Protein AF-A0A2V3TRD3-F1 (afdb_monomer_lite)

Radius of gyration: 13.04 Å; chains: 1; bounding b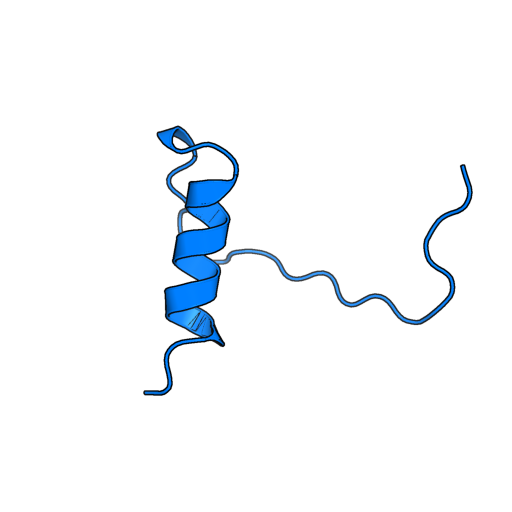ox: 25×22×30 Å

pLDDT: mean 87.22, std 11.22, range [56.25, 96.56]

Sequence (38 aa):
MIGPSGIVRVLVATKPVDFRKGADGLAALVRETMVSPR

InterPro domains:
  IPR008878 Transposase IS66, Orf2 [PF05717] (9-34)

Structure (mmCIF, N/CA/C/O backbone):
data_AF-A0A2V3TRD3-F1
#
_entry.id   AF-A0A2V3TRD3-F1
#
loop_
_atom_site.group_PDB
_atom_site.id
_atom_site.type_symbol
_atom_site.label_atom_id
_atom_site.label_alt_id
_atom_site.label_comp_id
_atom_site.label_asym_id
_atom_site.label_entity_id
_atom_site.label_seq_id
_atom_site.pdbx_PDB_ins_code
_atom_site.Cartn_x
_atom_site.Cartn_y
_atom_site.Cartn_z
_atom_site.occupancy
_atom_site.B_iso_or_equiv
_atom_site.auth_seq_id
_atom_site.auth_comp_id
_atom_si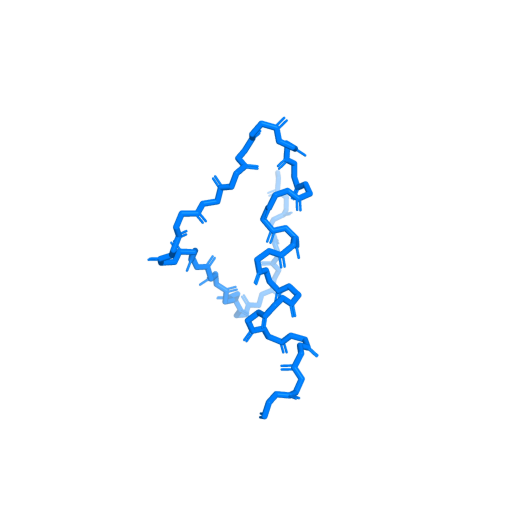te.auth_asym_id
_atom_site.auth_atom_id
_atom_site.pdbx_PDB_model_num
ATOM 1 N N . MET A 1 1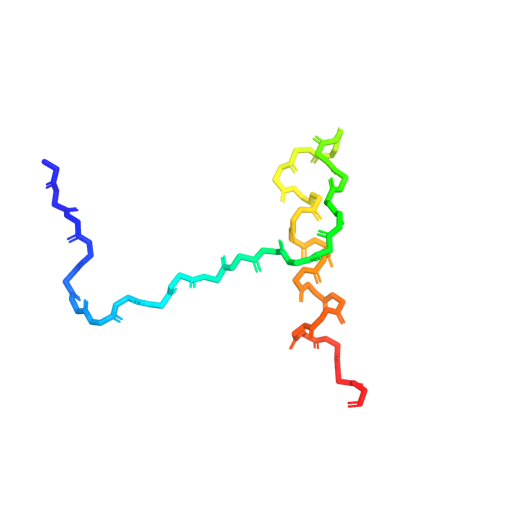 ? 11.556 -1.583 -21.308 1.00 56.91 1 MET A N 1
ATOM 2 C CA . MET A 1 1 ? 10.785 -1.918 -20.093 1.00 56.91 1 MET A CA 1
ATOM 3 C C . MET A 1 1 ? 9.867 -3.079 -20.441 1.00 56.91 1 MET A C 1
ATOM 5 O O . MET A 1 1 ? 9.022 -2.902 -21.305 1.00 56.91 1 MET A O 1
ATOM 9 N N . ILE A 1 2 ? 10.091 -4.267 -19.873 1.00 77.06 2 ILE A N 1
ATOM 10 C CA . ILE A 1 2 ? 9.212 -5.432 -20.064 1.00 77.06 2 ILE A CA 1
ATOM 11 C C . ILE A 1 2 ? 8.211 -5.411 -18.905 1.00 77.06 2 ILE A C 1
ATOM 13 O O . ILE A 1 2 ? 8.609 -5.557 -17.753 1.00 77.06 2 ILE A O 1
ATOM 17 N N . GLY A 1 3 ? 6.943 -5.122 -19.202 1.00 76.06 3 GLY A N 1
ATOM 18 C CA . GLY A 1 3 ? 5.851 -5.168 -18.227 1.00 76.06 3 GLY A CA 1
ATOM 19 C C . GLY A 1 3 ? 5.327 -6.595 -18.027 1.00 76.06 3 GLY A C 1
ATOM 20 O O . GLY A 1 3 ? 5.621 -7.465 -18.849 1.00 76.06 3 GLY A O 1
ATOM 21 N N . PRO A 1 4 ? 4.562 -6.853 -16.952 1.00 78.00 4 PRO A N 1
ATOM 22 C CA . PRO A 1 4 ? 4.031 -8.182 -16.658 1.00 78.00 4 PRO A CA 1
ATOM 23 C C . PRO A 1 4 ? 3.179 -8.707 -17.824 1.00 78.00 4 PRO A C 1
ATOM 25 O O . PRO A 1 4 ? 2.294 -8.011 -18.320 1.00 78.00 4 PRO A O 1
ATOM 28 N N . SER A 1 5 ? 3.447 -9.938 -18.263 1.00 79.50 5 SER A N 1
ATOM 29 C CA . SER A 1 5 ? 2.648 -10.648 -19.262 1.00 79.50 5 SER A CA 1
ATOM 30 C C . SER A 1 5 ? 1.452 -11.340 -18.589 1.00 79.50 5 SER A C 1
ATOM 32 O O . SER A 1 5 ? 1.633 -12.174 -17.706 1.00 79.50 5 SER A O 1
ATOM 34 N N . GLY A 1 6 ? 0.220 -10.996 -18.990 1.00 83.25 6 GLY A N 1
ATOM 35 C CA . GLY A 1 6 ? -1.022 -11.624 -18.503 1.00 83.25 6 GLY A CA 1
ATOM 36 C C . GLY A 1 6 ? -2.110 -10.635 -18.057 1.00 83.25 6 GLY A C 1
ATOM 37 O O . GLY A 1 6 ? -1.956 -9.422 -18.181 1.00 83.25 6 GLY A O 1
ATOM 38 N N . ILE A 1 7 ? -3.233 -11.157 -17.543 1.00 85.62 7 ILE A N 1
ATOM 39 C CA . ILE A 1 7 ? -4.325 -10.337 -16.990 1.00 85.62 7 ILE A CA 1
ATOM 40 C C . ILE A 1 7 ? -3.889 -9.792 -15.628 1.00 85.62 7 ILE A C 1
ATOM 42 O O . ILE A 1 7 ? -3.748 -10.541 -14.662 1.00 85.62 7 ILE A O 1
ATOM 46 N N . VAL A 1 8 ? -3.708 -8.477 -15.546 1.00 87.00 8 VAL A N 1
ATOM 47 C CA . VAL A 1 8 ? -3.376 -7.777 -14.302 1.00 87.00 8 VAL A CA 1
ATOM 48 C C . VAL A 1 8 ? -4.653 -7.246 -13.658 1.00 87.00 8 VAL A C 1
ATOM 50 O O . VAL A 1 8 ? -5.479 -6.618 -14.318 1.00 87.00 8 VAL A O 1
ATOM 53 N N . ARG A 1 9 ? -4.802 -7.456 -12.346 1.00 85.44 9 ARG A N 1
ATOM 54 C CA . ARG A 1 9 ? -5.829 -6.793 -11.532 1.00 85.44 9 ARG A CA 1
ATOM 55 C C . ARG A 1 9 ? -5.171 -5.712 -10.692 1.00 85.44 9 ARG A C 1
ATOM 57 O O . ARG A 1 9 ? -4.337 -6.008 -9.843 1.00 85.44 9 ARG A O 1
ATOM 64 N N . VAL A 1 10 ? -5.570 -4.468 -10.928 1.00 88.88 10 VAL A N 1
ATOM 65 C CA . VAL A 1 10 ? -5.157 -3.320 -10.120 1.00 88.88 10 VAL A CA 1
ATOM 66 C C . VAL A 1 10 ? -6.261 -3.026 -9.113 1.00 88.88 10 VAL A C 1
ATOM 68 O O . VAL A 1 10 ? -7.434 -2.950 -9.474 1.00 88.88 10 VAL A O 1
ATOM 71 N N . LEU A 1 11 ? -5.884 -2.893 -7.845 1.00 90.06 11 LEU A N 1
ATOM 72 C CA . LEU A 1 11 ? -6.791 -2.582 -6.744 1.00 90.06 11 LEU A CA 1
ATOM 73 C C . LEU A 1 11 ? -6.451 -1.192 -6.206 1.00 90.06 11 LEU A C 1
ATOM 75 O O . LEU A 1 11 ? -5.279 -0.833 -6.107 1.00 90.06 11 LEU A O 1
ATOM 79 N N . VAL A 1 12 ? -7.479 -0.418 -5.862 1.00 92.12 12 VAL A N 1
ATOM 80 C CA . VAL A 1 12 ? -7.348 0.953 -5.352 1.00 92.12 12 VAL A CA 1
ATOM 81 C C . VAL A 1 12 ? -7.977 1.028 -3.967 1.00 92.12 12 VAL A C 1
ATOM 83 O O . VAL A 1 12 ? -9.064 0.494 -3.743 1.00 92.12 12 VAL A O 1
ATOM 86 N N . ALA A 1 13 ? -7.297 1.692 -3.032 1.00 94.25 13 ALA A N 1
ATOM 87 C CA . ALA A 1 13 ? -7.850 1.953 -1.711 1.00 94.25 13 ALA A CA 1
ATOM 88 C C . ALA A 1 13 ? -9.013 2.953 -1.814 1.00 94.25 13 ALA A C 1
ATOM 90 O O . ALA A 1 13 ? -8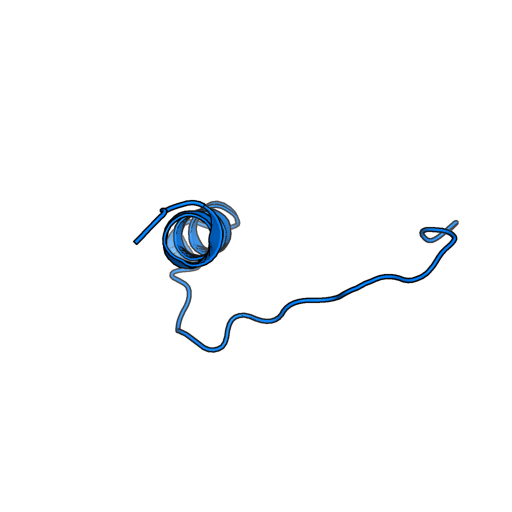.838 4.076 -2.274 1.00 94.25 13 ALA A O 1
ATOM 91 N N . THR A 1 14 ? -10.198 2.552 -1.356 1.00 94.50 14 THR A N 1
ATOM 92 C CA . THR A 1 14 ? -11.390 3.417 -1.262 1.00 94.50 14 THR A CA 1
ATOM 93 C C . THR A 1 14 ? -11.550 4.055 0.121 1.00 94.50 14 THR A C 1
ATOM 95 O O . THR A 1 14 ? -12.500 4.794 0.365 1.00 94.50 14 THR A O 1
ATOM 98 N N . LYS A 1 15 ? -10.613 3.770 1.034 1.00 92.56 15 LYS A N 1
ATOM 99 C CA . LYS A 1 15 ? -10.512 4.340 2.381 1.00 92.56 15 LYS A CA 1
ATOM 100 C C . LYS A 1 15 ? -9.195 5.115 2.511 1.00 92.56 15 LYS A C 1
ATOM 102 O O . LYS A 1 15 ? -8.230 4.752 1.835 1.00 92.56 15 LYS A O 1
ATOM 107 N N . PRO A 1 16 ? -9.125 6.140 3.378 1.00 94.94 16 PRO A N 1
ATOM 108 C CA . PRO A 1 16 ? -7.888 6.875 3.621 1.00 94.94 16 PRO A CA 1
ATOM 109 C C . PRO A 1 16 ? -6.728 5.961 4.037 1.00 94.94 16 PRO A C 1
ATOM 111 O O . PRO A 1 16 ? -6.909 5.037 4.829 1.00 94.94 16 PRO A O 1
ATOM 114 N N . VAL A 1 17 ? -5.531 6.252 3.527 1.00 96.56 17 VAL A N 1
ATOM 115 C CA . VAL A 1 17 ? -4.279 5.560 3.864 1.00 96.56 17 VAL A CA 1
ATOM 116 C C . VAL A 1 17 ? -3.352 6.549 4.566 1.00 96.56 17 VAL A C 1
ATOM 118 O O . VAL A 1 17 ? -3.133 7.654 4.071 1.00 96.56 17 VAL A O 1
ATOM 121 N N . ASP A 1 18 ? -2.789 6.159 5.711 1.00 95.38 18 ASP A N 1
ATOM 122 C CA . ASP A 1 18 ? -1.806 6.990 6.414 1.00 95.38 18 ASP A CA 1
ATOM 123 C C . ASP A 1 18 ? -0.421 6.872 5.765 1.00 95.38 18 ASP A C 1
ATOM 125 O O . ASP A 1 18 ? 0.411 6.050 6.154 1.00 95.38 18 ASP A O 1
ATOM 129 N N . PHE A 1 19 ? -0.168 7.720 4.770 1.00 95.44 19 PHE A N 1
ATOM 130 C CA . PHE A 1 19 ? 1.107 7.759 4.053 1.00 95.44 19 PHE A CA 1
ATOM 131 C C . PHE A 1 19 ? 2.265 8.368 4.849 1.00 95.44 19 PHE A C 1
ATOM 133 O O . PHE A 1 19 ? 3.405 8.278 4.398 1.00 95.44 19 PHE A O 1
ATOM 140 N N . ARG A 1 20 ? 2.042 8.905 6.060 1.00 96.44 20 ARG A N 1
ATOM 141 C CA . ARG A 1 20 ? 3.157 9.292 6.950 1.00 96.44 20 ARG A CA 1
ATOM 142 C C . ARG A 1 20 ? 4.018 8.082 7.335 1.00 96.44 20 ARG A C 1
ATOM 144 O O . ARG A 1 20 ? 5.161 8.254 7.739 1.00 96.44 20 ARG A O 1
ATOM 151 N N . LYS A 1 21 ? 3.478 6.866 7.173 1.00 95.12 21 LYS A N 1
ATOM 152 C CA . LYS A 1 21 ? 4.163 5.576 7.353 1.00 95.12 21 LYS A CA 1
ATOM 153 C C . LYS A 1 21 ? 4.797 5.031 6.062 1.00 95.12 21 LYS A C 1
ATOM 155 O O . LYS A 1 21 ? 5.250 3.893 6.041 1.00 95.12 21 LYS A O 1
ATOM 160 N N . GLY A 1 22 ? 4.792 5.789 4.965 1.00 94.25 22 GLY A N 1
ATOM 161 C CA . GLY A 1 22 ? 5.269 5.309 3.666 1.00 94.25 22 GLY A CA 1
ATOM 162 C C . GLY A 1 22 ? 4.452 4.121 3.137 1.00 94.25 22 GLY A C 1
ATOM 163 O O . GLY A 1 22 ? 3.231 4.073 3.298 1.00 94.25 22 GLY A O 1
ATOM 164 N N . ALA A 1 23 ? 5.125 3.155 2.503 1.00 95.56 23 ALA A N 1
ATOM 165 C CA . ALA A 1 23 ? 4.488 1.969 1.916 1.00 95.56 23 ALA A CA 1
ATOM 166 C C . ALA A 1 23 ? 3.735 1.107 2.950 1.00 95.56 23 ALA A C 1
ATOM 168 O O . ALA A 1 23 ? 2.722 0.480 2.623 1.00 95.56 23 ALA A O 1
ATOM 169 N N . ASP A 1 24 ? 4.173 1.136 4.210 1.00 96.19 24 ASP A N 1
ATOM 170 C CA . ASP A 1 24 ? 3.561 0.361 5.289 1.00 96.19 24 ASP A CA 1
ATOM 171 C C . ASP A 1 24 ? 2.135 0.817 5.610 1.00 96.19 24 ASP A C 1
ATOM 173 O O . ASP A 1 24 ? 1.313 0.012 6.053 1.00 96.19 24 ASP 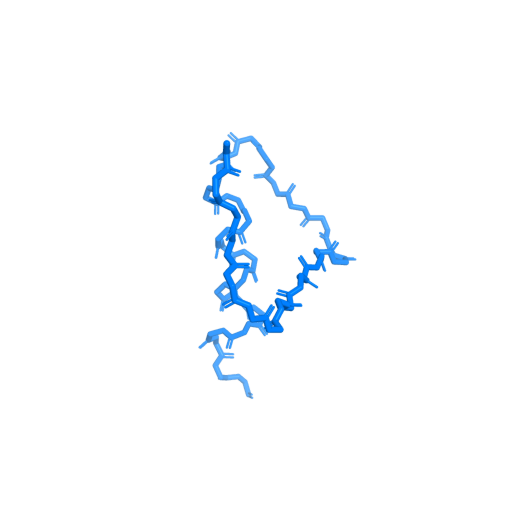A O 1
ATOM 177 N N . GLY A 1 25 ? 1.802 2.084 5.337 1.00 96.38 25 GLY A N 1
ATOM 178 C CA . GLY A 1 25 ? 0.446 2.604 5.506 1.00 96.38 25 GLY A CA 1
ATOM 179 C C . GLY A 1 25 ? -0.574 1.844 4.655 1.00 96.38 25 GLY A C 1
ATOM 180 O O . GLY A 1 25 ? -1.624 1.437 5.155 1.00 96.38 25 GLY A O 1
ATOM 181 N N . LEU A 1 26 ? -0.248 1.594 3.382 1.00 95.94 26 LEU A N 1
ATOM 182 C CA . LEU A 1 26 ? -1.112 0.829 2.480 1.00 95.94 26 LEU A CA 1
ATOM 183 C C . LEU A 1 26 ? -1.133 -0.656 2.865 1.00 95.94 26 LEU A C 1
ATOM 185 O O . LEU A 1 26 ? -2.197 -1.275 2.876 1.00 95.94 26 LEU A O 1
ATOM 189 N N . ALA A 1 27 ? 0.022 -1.220 3.227 1.00 94.94 27 ALA A N 1
ATOM 190 C CA . ALA A 1 27 ? 0.122 -2.617 3.642 1.00 94.94 27 ALA A CA 1
ATOM 191 C C . ALA A 1 27 ? -0.729 -2.921 4.889 1.00 94.94 27 ALA A C 1
ATOM 193 O O . ALA A 1 27 ? -1.319 -3.998 4.986 1.00 94.94 27 ALA A O 1
ATOM 194 N N . ALA A 1 28 ? -0.821 -1.980 5.833 1.00 95.00 28 ALA A N 1
ATOM 1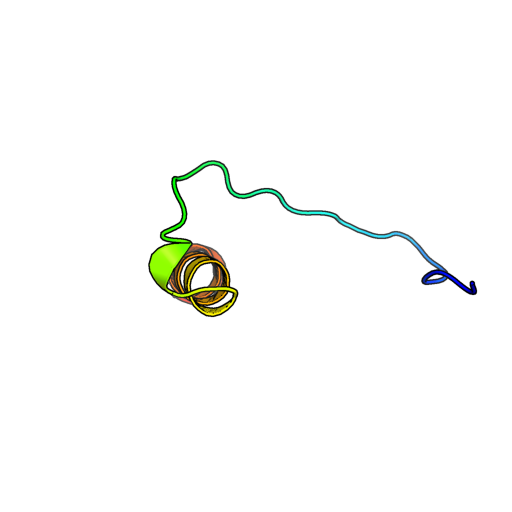95 C CA . ALA A 1 28 ? -1.686 -2.101 7.003 1.00 95.00 28 ALA A CA 1
ATOM 196 C C . ALA A 1 28 ? -3.175 -2.157 6.617 1.00 95.00 28 ALA A C 1
ATOM 198 O O . ALA A 1 28 ? -3.886 -3.052 7.076 1.00 95.00 28 ALA A O 1
ATOM 199 N N . LEU A 1 29 ? -3.628 -1.269 5.722 1.00 94.19 29 LEU A N 1
ATOM 200 C CA . LEU A 1 29 ? -5.015 -1.264 5.247 1.00 94.19 29 LEU A CA 1
ATOM 201 C C . LEU A 1 29 ? -5.371 -2.564 4.509 1.00 94.19 29 LEU A C 1
ATOM 203 O O . LEU A 1 29 ? -6.451 -3.118 4.710 1.00 94.19 29 LEU A O 1
ATOM 207 N N . VAL A 1 30 ? -4.464 -3.085 3.679 1.00 94.00 30 VAL A N 1
ATOM 208 C CA . VAL A 1 30 ? -4.656 -4.372 2.984 1.00 94.00 30 VAL A CA 1
ATOM 209 C C . VAL A 1 30 ? -4.787 -5.519 3.985 1.00 94.00 30 VAL A C 1
ATOM 211 O O . VAL A 1 30 ? -5.683 -6.351 3.850 1.00 94.00 30 VAL A O 1
ATOM 214 N N . ARG A 1 31 ? -3.938 -5.556 5.020 1.00 93.38 31 ARG A N 1
ATOM 215 C CA . ARG A 1 31 ? -4.020 -6.585 6.065 1.00 93.38 31 ARG A CA 1
ATOM 216 C C . ARG A 1 31 ? -5.368 -6.571 6.781 1.00 93.38 31 ARG A C 1
ATOM 218 O O . ARG A 1 31 ? -5.970 -7.627 6.943 1.00 93.38 31 ARG A O 1
ATOM 225 N N . GLU A 1 32 ? -5.857 -5.393 7.154 1.00 91.38 32 GLU A N 1
ATOM 226 C CA . GLU A 1 32 ? -7.155 -5.245 7.821 1.00 91.38 32 GLU A CA 1
ATOM 227 C C . GLU A 1 32 ? -8.329 -5.665 6.922 1.00 91.38 32 GLU A C 1
ATOM 229 O O . GLU A 1 32 ? -9.284 -6.272 7.395 1.00 91.38 32 GLU A O 1
ATOM 234 N N . THR A 1 33 ? -8.270 -5.336 5.629 1.00 89.44 33 THR A N 1
ATOM 235 C CA . THR A 1 33 ? -9.410 -5.488 4.709 1.00 89.44 33 THR A CA 1
ATOM 236 C C . THR A 1 33 ? -9.461 -6.814 3.955 1.00 89.44 33 THR A C 1
ATOM 238 O O . THR A 1 33 ? -10.547 -7.214 3.548 1.00 89.44 33 THR A O 1
ATOM 241 N N . MET A 1 34 ? -8.322 -7.478 3.734 1.00 86.50 34 MET A N 1
ATOM 242 C CA . MET A 1 34 ? -8.231 -8.681 2.888 1.00 86.50 34 MET A CA 1
ATOM 243 C C . MET A 1 34 ? -7.622 -9.890 3.596 1.00 86.50 34 MET A C 1
ATOM 245 O O . MET A 1 34 ? -7.912 -11.018 3.212 1.00 86.50 34 MET A O 1
ATOM 249 N N . VAL A 1 35 ? -6.746 -9.672 4.580 1.00 80.19 35 VAL A N 1
ATOM 250 C CA . VAL A 1 35 ? -6.014 -10.762 5.250 1.00 80.19 35 VAL A CA 1
ATOM 251 C C . VAL A 1 35 ? -6.666 -11.146 6.577 1.00 80.19 35 VAL A C 1
ATOM 253 O O . VAL A 1 35 ? -6.539 -12.289 7.002 1.00 80.19 35 VAL A O 1
ATOM 256 N N . SER A 1 36 ? -7.375 -10.225 7.235 1.00 67.56 36 SER A N 1
ATOM 257 C CA . SER A 1 36 ? -8.119 -10.522 8.459 1.00 67.56 36 SER A CA 1
ATOM 258 C C . SER A 1 36 ? -9.448 -11.212 8.115 1.00 67.56 36 SER A C 1
ATOM 260 O O . SER A 1 36 ? -10.306 -10.578 7.497 1.00 67.56 36 SER A O 1
ATOM 262 N N . PRO A 1 37 ? -9.644 -12.489 8.500 1.00 56.25 37 PRO A N 1
ATOM 263 C CA . PRO A 1 37 ? -10.925 -13.158 8.353 1.00 56.25 37 PRO A CA 1
ATOM 264 C C . PRO A 1 37 ? -11.860 -12.595 9.427 1.00 56.25 37 PRO A C 1
ATOM 266 O O . PRO A 1 37 ? -11.725 -12.922 10.605 1.00 56.25 37 PRO A O 1
ATOM 269 N N . ARG A 1 38 ? -12.767 -11.703 9.043 1.00 58.12 38 ARG A N 1
ATOM 270 C CA . ARG A 1 38 ? -14.029 -11.581 9.774 1.00 58.12 38 ARG A CA 1
ATOM 271 C C . ARG A 1 38 ? -15.040 -12.520 9.150 1.00 58.12 38 ARG A C 1
ATOM 273 O O . ARG A 1 38 ? -15.014 -12.632 7.904 1.00 58.12 38 ARG A O 1
#

Organism: NCBI:txid28210

Foldseek 3Di:
DDDDPDDDDDDDDPDDFDCVVPPVSVVVVCCVPPVDDD

Secondary structure (DSSP, 8-state):
--PPPS-------SS---GGGTHHHHHHHHIIIIIS--